Protein AF-A0A0K0DP55-F1 (afdb_monomer_lite)

InterPro domains:
  IPR000477 Reverse transcriptase domain [PS50878] (1-70)

pLDDT: mean 90.14, std 7.01, range [56.56, 95.38]

Sequence (70 aa):
MGRRLAPSLAIAFMYEVEAPVTDLGPLLYCRYIDDCFVLHSSQKEMGKCFELLNEQSEYIKFTREKPKEN

Secondary structure (DSSP, 8-state):
---TTHHHHHHHHHHHHHHHHHTT--SEEEEETTEEEEE-SSHHHHHHHHHHHHHS-SS-----PPPPP-

Foldseek 3Di:
DPDPCPLVVLVVVVCQLCVVLVVLPFPDWDDDSQDIDTHHPDPVSVVVSQVSSQVRDPVDHDDDDDDDDD

Organism: Angiostrongylus cantonensis (NCBI:txid6313)

Radius of gyration: 13.34 Å; chains: 1; bounding box: 28×32×35 Å

Str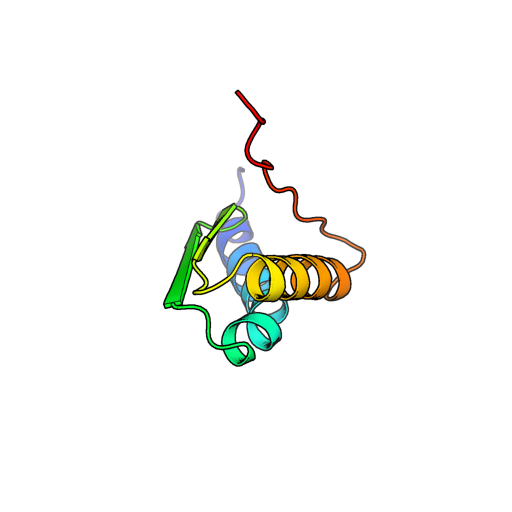ucture (mmCIF, N/CA/C/O backbone):
data_AF-A0A0K0DP55-F1
#
_entry.id   AF-A0A0K0DP55-F1
#
loop_
_atom_site.group_PDB
_atom_site.id
_atom_site.type_symbol
_atom_site.label_atom_id
_atom_site.label_alt_id
_atom_site.label_comp_id
_atom_site.label_asym_id
_atom_site.label_entity_id
_atom_site.label_seq_id
_atom_site.pdbx_PDB_ins_code
_atom_site.Cartn_x
_atom_site.Cartn_y
_atom_site.Cartn_z
_atom_site.occupancy
_atom_site.B_iso_or_equiv
_atom_site.auth_seq_id
_atom_site.auth_comp_id
_atom_site.auth_asym_id
_atom_site.auth_atom_id
_atom_site.pdbx_PDB_model_num
ATOM 1 N N . MET A 1 1 ? 9.219 9.872 -15.295 1.00 58.16 1 MET A N 1
ATOM 2 C CA . MET A 1 1 ? 9.263 8.431 -15.641 1.00 58.16 1 MET A CA 1
ATOM 3 C C . MET A 1 1 ? 9.575 8.281 -17.128 1.00 58.16 1 MET A C 1
ATOM 5 O O . MET A 1 1 ? 8.814 8.803 -17.924 1.00 58.16 1 MET A O 1
ATOM 9 N N . GLY A 1 2 ? 10.696 7.656 -17.517 1.00 76.38 2 GLY A N 1
ATOM 10 C CA . GLY A 1 2 ? 11.143 7.610 -18.928 1.00 76.38 2 GLY A CA 1
ATOM 11 C C . GLY A 1 2 ? 11.541 6.226 -19.458 1.00 76.38 2 GLY A C 1
ATOM 12 O O . GLY A 1 2 ? 11.959 6.107 -20.606 1.00 76.38 2 GLY A O 1
ATOM 13 N N . ARG A 1 3 ? 11.428 5.167 -18.643 1.00 81.44 3 ARG A N 1
ATOM 14 C CA . ARG A 1 3 ? 11.782 3.789 -19.027 1.00 81.44 3 ARG A CA 1
ATOM 15 C C . ARG A 1 3 ? 10.534 2.914 -18.989 1.00 81.44 3 ARG A C 1
ATOM 17 O O . ARG A 1 3 ? 9.854 2.878 -17.970 1.00 81.44 3 ARG A O 1
ATOM 24 N N . ARG A 1 4 ? 10.268 2.181 -20.076 1.00 89.81 4 ARG A N 1
ATOM 25 C CA . ARG A 1 4 ? 9.043 1.374 -20.256 1.00 89.81 4 ARG A CA 1
ATOM 26 C C . ARG A 1 4 ? 8.858 0.268 -19.208 1.00 89.81 4 ARG A C 1
ATOM 28 O O . ARG A 1 4 ? 7.728 -0.091 -18.925 1.00 89.81 4 ARG A O 1
ATOM 35 N N . LEU A 1 5 ? 9.948 -0.237 -18.625 1.00 91.69 5 LEU A N 1
ATOM 36 C CA . LEU A 1 5 ? 9.914 -1.301 -17.611 1.00 91.69 5 LEU A CA 1
ATOM 37 C C . LEU A 1 5 ? 9.729 -0.794 -16.177 1.00 91.69 5 LEU A C 1
ATOM 39 O O . LEU A 1 5 ? 9.367 -1.576 -15.304 1.00 91.69 5 LEU A O 1
ATOM 43 N N . ALA A 1 6 ? 9.993 0.488 -15.914 1.00 91.44 6 ALA A N 1
ATOM 44 C CA . ALA A 1 6 ? 9.963 1.009 -14.549 1.00 91.44 6 ALA A CA 1
ATOM 45 C C . ALA A 1 6 ? 8.578 0.858 -13.883 1.00 91.44 6 ALA A C 1
ATOM 47 O O . ALA A 1 6 ? 8.543 0.385 -12.750 1.00 91.44 6 ALA A O 1
ATOM 48 N N . PRO A 1 7 ? 7.446 1.146 -14.564 1.00 91.38 7 PRO A N 1
ATOM 49 C CA . PRO A 1 7 ? 6.121 0.922 -13.984 1.00 91.38 7 PRO A CA 1
ATOM 50 C C . PRO A 1 7 ? 5.850 -0.549 -13.651 1.00 91.38 7 PRO A C 1
ATOM 52 O O . PRO A 1 7 ? 5.292 -0.844 -12.602 1.00 91.38 7 PRO A O 1
ATOM 55 N N . SER A 1 8 ? 6.277 -1.484 -14.505 1.00 91.94 8 SER A N 1
ATOM 56 C CA . SER A 1 8 ? 6.066 -2.918 -14.269 1.00 91.94 8 SER A CA 1
ATOM 57 C C . SER A 1 8 ? 6.847 -3.421 -13.055 1.00 91.94 8 SER A C 1
ATOM 59 O O . SER A 1 8 ? 6.313 -4.191 -12.263 1.00 91.94 8 SER A O 1
ATOM 61 N N . LEU A 1 9 ? 8.089 -2.956 -12.879 1.00 93.12 9 LEU A N 1
ATOM 62 C CA . LEU A 1 9 ? 8.891 -3.285 -11.698 1.00 93.12 9 LEU A CA 1
ATOM 63 C C . LEU A 1 9 ? 8.297 -2.677 -10.424 1.00 93.12 9 LEU A C 1
ATOM 65 O O . LEU A 1 9 ? 8.250 -3.352 -9.402 1.00 93.12 9 LEU A O 1
ATOM 69 N N . ALA A 1 10 ? 7.800 -1.438 -10.494 1.00 93.31 10 ALA A N 1
ATOM 70 C CA . ALA A 1 10 ? 7.117 -0.805 -9.370 1.00 93.31 10 ALA A CA 1
ATOM 71 C C . ALA A 1 10 ? 5.854 -1.584 -8.971 1.00 93.31 10 ALA A C 1
ATOM 73 O O . ALA A 1 10 ? 5.631 -1.819 -7.790 1.00 93.31 10 ALA A O 1
ATOM 74 N N . ILE A 1 11 ? 5.061 -2.052 -9.942 1.00 93.56 11 ILE A N 1
ATOM 75 C CA . ILE A 1 11 ? 3.878 -2.880 -9.671 1.00 93.56 11 ILE A CA 1
ATOM 76 C C . ILE A 1 11 ? 4.260 -4.183 -8.964 1.00 93.56 11 ILE A C 1
ATOM 78 O O . ILE A 1 11 ? 3.611 -4.521 -7.978 1.00 93.56 11 ILE A O 1
ATOM 82 N N . ALA A 1 12 ? 5.295 -4.881 -9.443 1.00 94.19 12 ALA A N 1
ATOM 83 C CA . ALA A 1 12 ? 5.754 -6.135 -8.849 1.00 94.19 12 ALA A CA 1
ATOM 84 C C . ALA A 1 12 ? 6.295 -5.938 -7.425 1.00 94.19 12 ALA A C 1
ATOM 86 O O . ALA A 1 12 ? 5.960 -6.700 -6.529 1.00 94.19 12 ALA A O 1
ATOM 87 N N . PHE A 1 13 ? 7.082 -4.886 -7.198 1.00 93.81 13 PHE A N 1
ATOM 88 C CA . PHE A 1 13 ? 7.583 -4.560 -5.865 1.00 93.81 13 PHE A CA 1
ATOM 89 C C . PHE A 1 13 ? 6.448 -4.208 -4.893 1.00 93.81 13 PHE A C 1
ATOM 91 O O . PHE A 1 13 ? 6.402 -4.711 -3.775 1.00 93.81 13 PHE A O 1
ATOM 98 N N . MET A 1 14 ? 5.498 -3.381 -5.332 1.00 94.69 14 MET A N 1
ATOM 99 C CA . MET A 1 14 ? 4.362 -2.973 -4.504 1.00 94.69 14 MET A CA 1
ATOM 100 C C . MET A 1 14 ? 3.394 -4.125 -4.204 1.00 94.69 14 MET A C 1
ATOM 102 O O . MET A 1 14 ? 2.711 -4.072 -3.189 1.00 94.69 14 MET A O 1
ATOM 106 N N . TYR A 1 15 ? 3.355 -5.164 -5.045 1.00 93.00 15 TYR A N 1
ATOM 107 C CA . TYR A 1 15 ? 2.577 -6.376 -4.781 1.00 93.00 15 TYR A CA 1
ATOM 108 C C . TYR A 1 15 ? 3.068 -7.131 -3.534 1.00 93.00 15 TYR A C 1
ATOM 110 O O . TYR A 1 15 ? 2.266 -7.568 -2.714 1.00 93.00 15 TYR A O 1
ATOM 118 N N . GLU A 1 16 ? 4.384 -7.226 -3.337 1.00 91.56 16 GLU A N 1
ATOM 119 C CA . GLU A 1 16 ? 4.958 -7.841 -2.129 1.00 91.56 16 GLU A CA 1
ATOM 120 C C . GLU A 1 16 ? 4.669 -7.001 -0.876 1.00 91.56 16 GLU A C 1
ATOM 122 O O . GLU A 1 16 ? 4.348 -7.529 0.185 1.00 91.56 16 GLU A O 1
ATOM 127 N N . VAL A 1 17 ? 4.720 -5.673 -1.011 1.00 92.44 17 VAL A N 1
ATOM 128 C CA . VAL A 1 17 ? 4.418 -4.730 0.078 1.00 92.44 17 VAL A CA 1
ATOM 129 C C . VAL A 1 17 ? 2.942 -4.787 0.491 1.00 92.44 17 VAL A C 1
ATOM 131 O O . VAL A 1 17 ? 2.618 -4.635 1.666 1.00 92.44 17 VAL A O 1
ATOM 134 N N . GLU A 1 18 ? 2.019 -4.973 -0.453 1.00 91.69 18 GLU A N 1
ATOM 135 C CA . GLU A 1 18 ? 0.579 -4.966 -0.161 1.00 91.69 18 GLU A CA 1
ATOM 136 C C . GLU A 1 18 ? 0.023 -6.332 0.265 1.00 91.69 18 GLU A C 1
ATOM 138 O O . GLU A 1 18 ? -1.072 -6.391 0.832 1.00 91.69 18 GLU A O 1
ATOM 143 N N . ALA A 1 19 ? 0.752 -7.429 0.030 1.00 90.88 19 ALA A N 1
ATOM 144 C CA . ALA A 1 19 ? 0.273 -8.778 0.328 1.00 90.88 19 ALA A CA 1
ATOM 145 C C . ALA A 1 19 ? -0.180 -8.948 1.799 1.00 90.88 19 ALA A C 1
ATOM 147 O O . ALA A 1 19 ? -1.332 -9.337 2.008 1.00 90.88 19 ALA A O 1
ATOM 148 N N . PRO A 1 20 ? 0.595 -8.532 2.824 1.00 89.19 20 PRO A N 1
ATOM 149 C CA . PRO A 1 20 ? 0.185 -8.675 4.229 1.00 89.19 20 PRO A CA 1
ATOM 150 C C . PRO A 1 20 ? -1.008 -7.792 4.615 1.00 89.19 20 PRO A C 1
ATOM 152 O O . PRO A 1 20 ? -1.715 -8.052 5.586 1.00 89.19 20 PRO A O 1
ATOM 155 N N . VAL A 1 21 ? -1.231 -6.714 3.866 1.00 87.12 21 VAL A N 1
ATOM 156 C CA . VAL A 1 21 ? -2.324 -5.763 4.096 1.00 87.12 21 VAL A CA 1
ATOM 157 C C . VAL A 1 21 ? -3.626 -6.291 3.510 1.00 87.12 21 VAL A C 1
ATOM 159 O O . VAL A 1 21 ? -4.695 -6.049 4.067 1.00 87.12 21 VAL A O 1
ATOM 162 N N . THR A 1 22 ? -3.538 -7.060 2.426 1.00 85.75 22 THR A N 1
ATOM 163 C CA . THR A 1 22 ? -4.684 -7.753 1.831 1.00 85.75 22 THR A CA 1
ATOM 164 C C . THR A 1 22 ? -5.254 -8.794 2.803 1.00 85.75 22 THR A C 1
ATOM 166 O O . THR A 1 22 ? -6.473 -8.920 2.917 1.00 85.75 22 THR A O 1
ATOM 169 N N . ASP A 1 23 ? -4.393 -9.444 3.595 1.00 88.56 23 ASP A N 1
ATOM 170 C CA . ASP A 1 23 ? -4.790 -10.407 4.634 1.00 88.56 23 ASP A CA 1
ATOM 171 C C . ASP A 1 23 ? -5.528 -9.770 5.826 1.00 88.56 23 ASP A C 1
ATOM 173 O O . ASP A 1 23 ? -6.273 -10.455 6.530 1.00 88.56 23 ASP A O 1
ATOM 177 N N . LEU A 1 24 ? -5.382 -8.455 6.052 1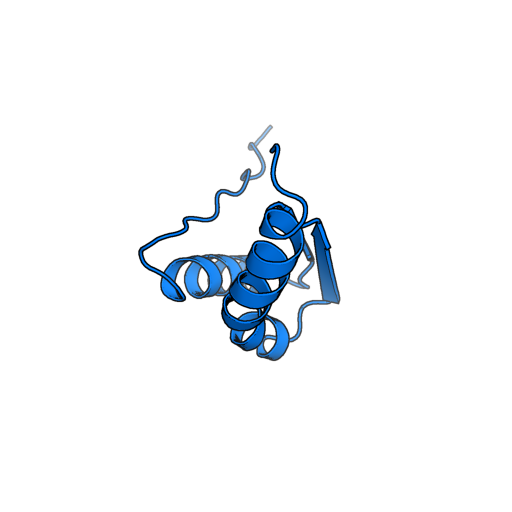.00 88.19 24 LEU A N 1
ATOM 178 C CA . LEU A 1 24 ? -6.150 -7.734 7.079 1.00 88.19 24 LEU A CA 1
ATOM 179 C C . LEU A 1 24 ? -7.637 -7.580 6.717 1.00 88.19 24 LEU A C 1
ATOM 181 O O . LEU A 1 24 ? -8.431 -7.205 7.578 1.00 88.19 24 LEU A O 1
ATOM 185 N N . GLY A 1 25 ? -8.018 -7.879 5.472 1.00 89.94 25 GLY A N 1
ATOM 186 C CA . GLY A 1 25 ? -9.401 -7.839 5.005 1.00 89.94 25 GLY A CA 1
ATOM 187 C C . GLY A 1 25 ? -9.996 -6.428 4.918 1.00 89.94 25 GLY A C 1
ATOM 188 O O . GLY A 1 25 ? -11.066 -6.197 5.489 1.00 89.94 25 GLY A O 1
ATOM 189 N N . PRO A 1 26 ? -9.355 -5.473 4.209 1.00 93.31 26 PRO A N 1
ATOM 190 C CA . PRO A 1 26 ? -9.960 -4.170 3.969 1.00 93.31 26 PRO A CA 1
ATOM 191 C C . PRO A 1 26 ? -11.269 -4.316 3.179 1.00 93.31 26 PRO A C 1
ATOM 193 O O . PRO A 1 26 ? -11.419 -5.198 2.335 1.00 93.31 26 PRO A O 1
ATOM 196 N N . LEU A 1 27 ? -12.212 -3.400 3.408 1.00 95.38 27 LEU A N 1
ATOM 197 C CA . LEU A 1 27 ? -13.471 -3.339 2.655 1.00 95.38 27 LEU A CA 1
ATOM 198 C C . LEU A 1 27 ? -13.231 -2.999 1.179 1.00 95.38 27 LEU A C 1
ATOM 200 O O . LEU A 1 27 ? -13.982 -3.431 0.308 1.00 95.38 27 LEU A O 1
ATOM 204 N N . LEU A 1 28 ? -12.200 -2.195 0.913 1.00 93.50 28 LEU A N 1
ATOM 205 C CA . LEU A 1 28 ? -11.732 -1.861 -0.424 1.00 93.50 28 LEU A CA 1
ATOM 206 C C . LEU A 1 28 ? -10.232 -1.583 -0.378 1.00 93.50 28 LEU A C 1
ATOM 208 O O . LEU A 1 28 ? -9.758 -0.855 0.496 1.00 93.50 28 LEU A O 1
ATOM 212 N N . TYR A 1 29 ? -9.514 -2.113 -1.359 1.00 93.25 29 TYR A N 1
ATOM 213 C CA . TYR A 1 29 ? -8.127 -1.769 -1.620 1.00 93.25 29 TYR A CA 1
ATOM 214 C C . TYR A 1 29 ? -7.973 -1.487 -3.116 1.00 93.25 29 TYR A C 1
ATOM 216 O O . TYR A 1 29 ? -8.212 -2.363 -3.947 1.00 93.25 29 TYR A O 1
ATOM 224 N N . CYS A 1 30 ? -7.592 -0.260 -3.460 1.00 93.00 30 CYS A N 1
ATOM 225 C CA . CYS A 1 30 ? -7.310 0.167 -4.827 1.00 93.00 30 CYS A CA 1
ATOM 226 C C . CYS A 1 30 ? -5.911 0.774 -4.875 1.00 93.00 30 CYS A C 1
ATOM 228 O O . CYS A 1 30 ? -5.560 1.564 -4.003 1.00 93.00 30 CYS A O 1
ATOM 230 N N . ARG A 1 31 ? -5.131 0.475 -5.914 1.00 93.94 31 ARG A N 1
ATOM 231 C CA . ARG A 1 31 ? -3.790 1.041 -6.078 1.00 93.94 31 ARG A CA 1
ATOM 232 C C . ARG A 1 31 ? -3.541 1.486 -7.508 1.00 93.94 31 ARG A C 1
ATOM 234 O O . ARG A 1 31 ? -3.885 0.786 -8.458 1.00 93.94 31 ARG A O 1
ATOM 241 N N . TYR A 1 32 ? -2.896 2.636 -7.644 1.00 92.31 32 TYR A N 1
ATOM 242 C CA . TYR A 1 32 ? -2.338 3.138 -8.884 1.00 92.31 32 TYR A CA 1
ATOM 243 C C . TYR A 1 32 ? -0.829 3.311 -8.717 1.00 92.31 32 TYR A C 1
ATOM 245 O O . TYR A 1 32 ? -0.363 4.345 -8.264 1.00 92.31 32 TYR A O 1
ATOM 253 N N . ILE A 1 33 ? -0.078 2.266 -9.081 1.00 90.12 33 ILE A N 1
ATOM 254 C CA . ILE A 1 33 ? 1.383 2.159 -8.924 1.00 90.12 33 ILE A CA 1
ATOM 255 C C . ILE A 1 33 ? 1.832 2.433 -7.478 1.00 90.12 33 ILE A C 1
ATOM 257 O O . ILE A 1 33 ? 1.936 1.469 -6.720 1.00 90.12 33 ILE A O 1
ATOM 261 N N . ASP A 1 34 ? 2.099 3.690 -7.126 1.00 89.44 34 ASP A N 1
ATOM 262 C CA . ASP A 1 34 ? 2.589 4.189 -5.839 1.00 89.44 34 ASP A CA 1
ATOM 263 C C . ASP A 1 34 ? 1.488 4.748 -4.922 1.00 89.44 34 ASP A C 1
ATOM 265 O O . ASP A 1 34 ? 1.650 4.715 -3.703 1.00 89.44 34 ASP A O 1
ATOM 269 N N . ASP A 1 35 ? 0.349 5.172 -5.471 1.00 91.75 35 ASP A N 1
ATOM 270 C CA . ASP A 1 35 ? -0.780 5.674 -4.683 1.00 91.75 35 ASP A CA 1
ATOM 271 C C . ASP A 1 35 ? -1.766 4.553 -4.336 1.00 91.75 35 ASP A C 1
ATOM 273 O O . ASP A 1 35 ? -2.261 3.850 -5.220 1.00 91.75 35 ASP A O 1
ATOM 277 N N . CYS A 1 36 ? -2.115 4.406 -3.055 1.00 92.00 36 CYS A N 1
ATOM 278 C CA . CYS A 1 36 ? -3.127 3.453 -2.595 1.00 92.00 36 CYS A CA 1
ATOM 279 C C . CYS A 1 36 ? -4.314 4.143 -1.910 1.00 92.00 36 CYS A C 1
ATOM 281 O O . CYS A 1 36 ? -4.154 5.042 -1.085 1.00 92.00 36 CYS A O 1
ATOM 283 N N . PHE A 1 37 ? -5.516 3.657 -2.203 1.00 92.56 37 PHE A N 1
ATOM 284 C CA . PHE A 1 37 ? -6.755 4.003 -1.529 1.00 92.56 37 PHE A CA 1
ATOM 285 C C . PHE A 1 37 ? -7.274 2.777 -0.781 1.00 92.56 37 PHE A C 1
ATOM 287 O O . PHE A 1 37 ? -7.617 1.762 -1.390 1.00 92.56 37 PHE A O 1
ATOM 294 N N . VAL A 1 38 ? -7.334 2.883 0.545 1.00 92.31 38 VAL A N 1
ATOM 295 C CA . VAL A 1 38 ? -7.746 1.792 1.431 1.00 92.31 38 VAL A CA 1
ATOM 296 C C . VAL A 1 38 ? -8.975 2.224 2.213 1.00 92.31 38 VAL A C 1
ATOM 298 O O . VAL A 1 38 ? -9.041 3.347 2.713 1.00 92.31 38 VAL A O 1
ATOM 301 N N . LEU A 1 39 ? -9.942 1.320 2.347 1.00 93.06 39 LEU A N 1
ATOM 302 C CA . LEU A 1 39 ? -11.165 1.534 3.109 1.00 93.06 39 LEU A CA 1
ATOM 303 C C . LEU A 1 39 ? -11.332 0.403 4.124 1.00 93.06 39 LEU A C 1
ATOM 305 O O . LEU A 1 39 ? -11.265 -0.771 3.771 1.00 93.06 39 LEU A O 1
ATOM 309 N N . HIS A 1 40 ? -11.564 0.759 5.387 1.00 93.31 40 HIS A N 1
ATOM 310 C CA . HIS A 1 40 ? -11.805 -0.189 6.473 1.00 93.31 40 HIS A CA 1
ATOM 311 C C . HIS A 1 40 ? -13.046 0.201 7.276 1.00 93.31 40 HIS A C 1
ATOM 313 O O . HIS A 1 40 ? -13.428 1.371 7.311 1.00 93.31 40 HIS A O 1
ATOM 319 N N . SER A 1 41 ? -13.641 -0.772 7.964 1.00 92.62 41 SER A N 1
ATOM 320 C CA . SER A 1 41 ? -14.795 -0.582 8.854 1.00 92.62 41 SER A CA 1
ATOM 321 C C . SER A 1 41 ? -14.518 0.313 10.063 1.00 92.62 41 SER A C 1
ATOM 323 O O . SER A 1 41 ? -15.450 0.900 10.610 1.00 92.62 41 SER A O 1
ATOM 325 N N . SER A 1 42 ? -13.262 0.430 10.505 1.00 93.00 42 SER A N 1
ATOM 326 C CA . SER A 1 42 ? -12.903 1.228 11.677 1.00 93.00 42 SER A CA 1
ATOM 327 C C . SER A 1 42 ? -11.569 1.964 11.525 1.00 93.00 42 SER A C 1
ATOM 329 O O . SER A 1 42 ? -10.639 1.505 10.861 1.00 93.00 42 SER A O 1
ATOM 331 N N . GLN A 1 43 ? -11.438 3.094 12.229 1.00 90.88 43 GLN A N 1
ATOM 332 C CA . GLN A 1 43 ? -10.182 3.855 12.300 1.00 90.88 43 GLN A CA 1
ATOM 333 C C . GLN A 1 43 ? -9.042 3.055 12.950 1.00 90.88 43 GLN A C 1
ATOM 335 O O . GLN A 1 43 ? -7.879 3.235 12.597 1.00 90.88 43 GLN A O 1
ATOM 340 N N . LYS A 1 44 ? -9.366 2.146 13.880 1.00 92.06 44 LYS A N 1
ATOM 341 C CA . LYS A 1 44 ? -8.383 1.273 14.536 1.00 92.06 44 LYS A CA 1
ATOM 342 C C . LYS A 1 44 ? -7.746 0.311 13.536 1.00 92.06 44 LYS A C 1
ATOM 344 O O . LYS A 1 44 ? -6.529 0.162 13.528 1.00 92.06 44 LYS A O 1
ATOM 349 N N . GLU A 1 45 ? -8.557 -0.327 12.699 1.00 92.94 45 GLU A N 1
ATOM 350 C CA . GLU A 1 45 ? -8.063 -1.225 11.651 1.00 92.94 45 GLU A CA 1
ATOM 351 C C . GLU A 1 45 ? -7.301 -0.453 10.572 1.00 92.94 45 GLU A C 1
ATOM 353 O O . GLU A 1 45 ? -6.216 -0.869 10.180 1.00 92.94 45 GLU A O 1
ATOM 358 N N . MET A 1 46 ? -7.788 0.732 10.190 1.00 92.69 46 MET A N 1
ATOM 359 C CA . MET A 1 46 ? -7.058 1.632 9.293 1.00 92.69 46 MET A CA 1
ATOM 360 C C . MET A 1 46 ? -5.690 2.048 9.866 1.00 92.69 46 MET A C 1
ATOM 362 O O . MET A 1 46 ? -4.716 2.186 9.131 1.00 92.69 46 MET A O 1
ATOM 366 N N . GLY A 1 47 ? -5.594 2.255 11.183 1.00 93.31 47 GLY A N 1
ATOM 367 C CA . GLY A 1 47 ? -4.330 2.513 11.878 1.00 93.3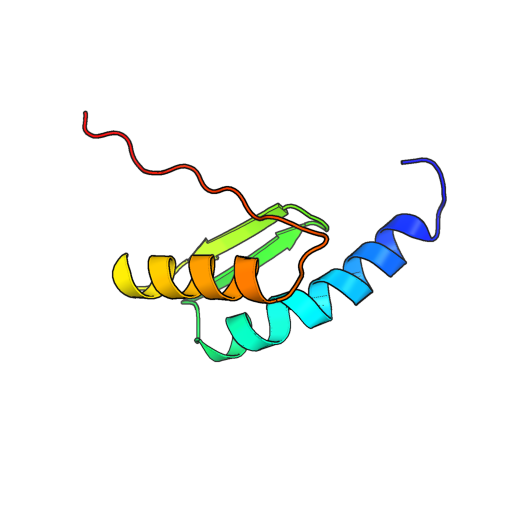1 47 GLY A CA 1
ATOM 368 C C . GLY A 1 47 ? -3.348 1.349 11.753 1.00 93.31 47 GLY A C 1
ATOM 369 O O . GLY A 1 47 ? -2.231 1.559 11.293 1.00 93.31 47 GLY A O 1
ATOM 370 N N . LYS A 1 48 ? -3.798 0.129 12.069 1.00 93.44 48 LYS A N 1
ATOM 371 C CA . LYS A 1 48 ? -2.991 -1.095 11.934 1.00 93.44 48 LYS A CA 1
ATOM 372 C C . LYS A 1 48 ? -2.533 -1.337 10.498 1.00 93.44 48 LYS A C 1
ATOM 374 O O . LYS A 1 48 ? -1.377 -1.661 10.275 1.00 93.44 48 LYS A O 1
ATOM 379 N N . CYS A 1 49 ? -3.428 -1.147 9.528 1.00 93.88 49 CYS A N 1
ATOM 380 C CA . CYS A 1 49 ? -3.107 -1.235 8.105 1.00 93.88 49 CYS A CA 1
ATOM 381 C C . CYS A 1 49 ? -1.988 -0.258 7.723 1.00 93.88 49 CYS A C 1
ATOM 383 O O . CYS A 1 49 ? -1.065 -0.624 7.001 1.00 93.88 49 CYS A O 1
ATOM 385 N N . PHE A 1 50 ? -2.059 0.983 8.209 1.00 93.94 50 PHE A N 1
ATOM 386 C CA . PHE A 1 50 ? -1.059 2.005 7.915 1.00 93.94 50 PHE A CA 1
ATOM 387 C C . PHE A 1 50 ? 0.302 1.716 8.563 1.00 93.94 50 PHE A C 1
ATOM 389 O O . PHE A 1 50 ? 1.334 1.974 7.947 1.00 93.94 50 PHE A O 1
ATOM 396 N N . GLU A 1 51 ? 0.312 1.186 9.787 1.00 94.56 51 GLU A N 1
ATOM 397 C CA . GLU A 1 51 ? 1.533 0.719 10.456 1.00 94.56 51 GLU A CA 1
ATOM 398 C C . GLU A 1 51 ? 2.153 -0.445 9.675 1.00 94.56 51 GLU A C 1
ATOM 400 O O . GLU A 1 51 ? 3.304 -0.344 9.257 1.00 94.56 51 GLU A O 1
ATOM 405 N N . LEU A 1 52 ? 1.355 -1.465 9.345 1.00 94.31 52 LEU A N 1
ATOM 406 C CA . LEU A 1 52 ? 1.813 -2.643 8.612 1.00 94.31 52 LEU A CA 1
ATOM 407 C C . LEU A 1 52 ? 2.407 -2.291 7.241 1.00 94.31 52 LEU A C 1
ATOM 409 O O . LEU A 1 52 ? 3.468 -2.806 6.898 1.00 94.31 52 LEU A O 1
ATOM 413 N N . LEU A 1 53 ? 1.767 -1.388 6.483 1.00 93.19 53 LEU A N 1
ATOM 414 C CA . LEU A 1 53 ? 2.276 -0.887 5.196 1.00 93.19 53 LEU A CA 1
ATOM 415 C C . LEU A 1 53 ? 3.675 -0.266 5.323 1.00 93.19 53 LEU A C 1
ATOM 417 O O . LEU A 1 53 ? 4.524 -0.470 4.460 1.00 93.19 53 LEU A O 1
ATOM 421 N N . ASN A 1 54 ? 3.917 0.500 6.389 1.00 94.75 54 ASN A N 1
ATOM 422 C CA . ASN A 1 54 ? 5.197 1.172 6.620 1.00 94.75 54 ASN A CA 1
ATOM 423 C C . ASN A 1 54 ? 6.276 0.250 7.210 1.00 94.75 54 ASN A C 1
ATOM 425 O O . ASN A 1 54 ? 7.449 0.610 7.183 1.00 94.75 54 ASN A O 1
ATOM 429 N N . GLU A 1 55 ? 5.900 -0.912 7.740 1.00 94.75 55 GLU A N 1
ATOM 430 C CA . GLU A 1 55 ? 6.835 -1.919 8.254 1.00 94.75 55 GLU A CA 1
ATOM 431 C C . GLU A 1 55 ? 7.362 -2.857 7.159 1.00 94.75 55 GLU A C 1
ATOM 433 O O . GLU A 1 55 ? 8.411 -3.470 7.345 1.00 94.75 55 GLU A O 1
ATOM 438 N N . GLN A 1 56 ? 6.686 -2.954 6.005 1.00 93.06 56 GLN A N 1
ATOM 439 C CA . GLN A 1 56 ? 7.067 -3.910 4.954 1.00 93.06 56 GLN A CA 1
ATOM 440 C C . GLN A 1 56 ? 8.391 -3.591 4.257 1.00 93.06 56 GLN A C 1
ATOM 442 O O . GLN A 1 56 ? 9.007 -4.476 3.664 1.00 93.06 56 GLN A O 1
ATOM 447 N N . SER A 1 57 ? 8.834 -2.335 4.267 1.00 93.00 57 SER A N 1
ATOM 448 C CA . SER A 1 57 ? 10.055 -1.946 3.570 1.00 93.00 57 SER A CA 1
ATOM 449 C C . SER A 1 57 ? 10.684 -0.704 4.177 1.00 93.00 57 SER A C 1
ATOM 451 O O . SER A 1 57 ? 10.008 0.281 4.448 1.00 93.00 57 SER A O 1
ATOM 453 N N . GLU A 1 58 ? 12.009 -0.714 4.303 1.00 94.00 58 GLU A N 1
ATOM 454 C CA . GLU A 1 58 ? 12.791 0.467 4.683 1.00 94.00 58 G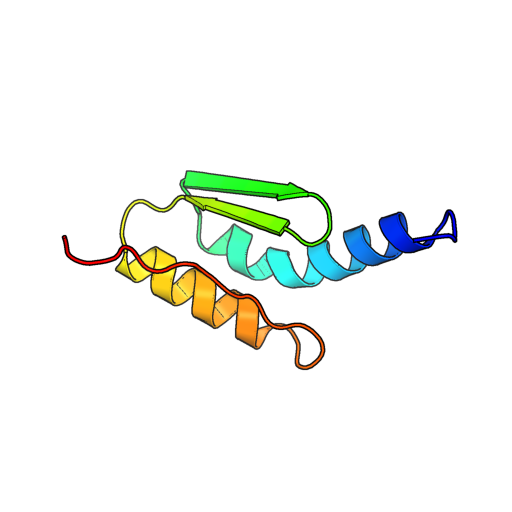LU A CA 1
ATOM 455 C C . GLU A 1 58 ? 12.947 1.488 3.538 1.00 94.00 58 GLU A C 1
ATOM 457 O O . GLU A 1 58 ? 13.306 2.640 3.780 1.00 94.00 58 GLU A O 1
ATOM 462 N N . TYR A 1 59 ? 12.680 1.081 2.2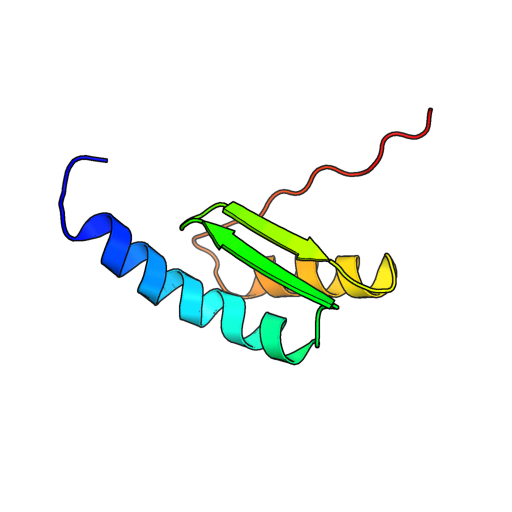89 1.00 92.19 59 TYR A N 1
ATOM 463 C CA . TYR A 1 59 ? 12.924 1.899 1.094 1.00 92.19 59 TYR A CA 1
ATOM 464 C C . TYR A 1 59 ? 11.742 2.778 0.690 1.00 92.19 59 TYR A C 1
ATOM 466 O O . TYR A 1 59 ? 11.923 3.735 -0.065 1.00 92.19 59 TYR A O 1
ATOM 474 N N . ILE A 1 60 ? 10.538 2.456 1.161 1.00 91.31 60 ILE A N 1
ATOM 475 C CA . ILE A 1 60 ? 9.318 3.205 0.861 1.00 91.31 60 ILE A CA 1
ATOM 476 C C . ILE A 1 60 ? 8.612 3.584 2.155 1.00 91.31 60 ILE A C 1
ATOM 478 O O . ILE A 1 60 ? 8.659 2.862 3.144 1.00 91.31 60 ILE A O 1
ATOM 482 N N . LYS A 1 61 ? 7.952 4.740 2.150 1.00 93.81 61 LYS A N 1
ATOM 483 C CA . LYS A 1 61 ? 7.203 5.222 3.304 1.00 93.81 61 LYS A CA 1
ATOM 484 C C . LYS A 1 61 ? 5.868 5.768 2.846 1.00 93.81 61 LYS A C 1
ATOM 486 O O . LYS A 1 61 ? 5.821 6.679 2.024 1.00 93.81 61 LYS A O 1
ATOM 491 N N . PHE A 1 62 ? 4.797 5.219 3.397 1.00 93.69 62 PHE A N 1
ATOM 492 C CA . PHE A 1 62 ? 3.446 5.657 3.099 1.00 93.69 62 PHE A CA 1
ATOM 493 C C . PHE A 1 62 ? 3.104 6.870 3.947 1.00 93.69 62 PHE A C 1
ATOM 495 O O . PHE A 1 62 ? 3.362 6.924 5.153 1.00 93.69 62 PHE A O 1
ATOM 502 N N . THR A 1 63 ? 2.462 7.839 3.316 1.00 93.50 63 THR A N 1
ATOM 503 C CA . THR A 1 63 ? 1.862 8.983 3.988 1.00 93.50 63 THR A CA 1
ATOM 504 C C . THR A 1 63 ? 0.348 8.863 3.891 1.00 93.50 63 THR A C 1
ATOM 506 O O . THR A 1 63 ? -0.195 8.263 2.968 1.00 93.50 63 THR A O 1
ATOM 509 N N . ARG A 1 64 ? -0.352 9.391 4.892 1.00 91.12 64 ARG A N 1
ATOM 510 C CA . ARG A 1 64 ? -1.807 9.515 4.852 1.00 91.12 64 ARG A CA 1
ATOM 511 C C . ARG A 1 64 ? -2.209 10.869 5.383 1.00 91.12 64 ARG A C 1
ATOM 513 O O . ARG A 1 64 ? -1.608 11.375 6.335 1.00 91.12 64 ARG A O 1
ATOM 520 N N . GLU A 1 65 ? -3.268 11.411 4.818 1.00 85.62 65 GLU A N 1
ATOM 521 C CA . GLU A 1 65 ? -3.935 12.560 5.398 1.00 85.62 65 GLU A CA 1
ATOM 522 C C . GLU A 1 65 ? -4.788 12.093 6.579 1.00 85.62 65 GLU A C 1
ATOM 524 O O . GLU A 1 65 ? -5.519 11.104 6.495 1.00 85.62 65 GLU A O 1
ATOM 529 N N . LYS A 1 66 ? -4.666 12.780 7.718 1.00 82.50 66 LYS A N 1
ATOM 530 C CA . LYS A 1 66 ? -5.586 12.591 8.841 1.00 82.50 66 LYS A CA 1
ATOM 531 C C . LYS A 1 66 ? -6.731 13.594 8.696 1.00 82.50 66 LYS A C 1
ATOM 533 O O . LYS A 1 66 ? -6.455 14.741 8.331 1.00 82.50 66 LYS A O 1
ATOM 538 N N .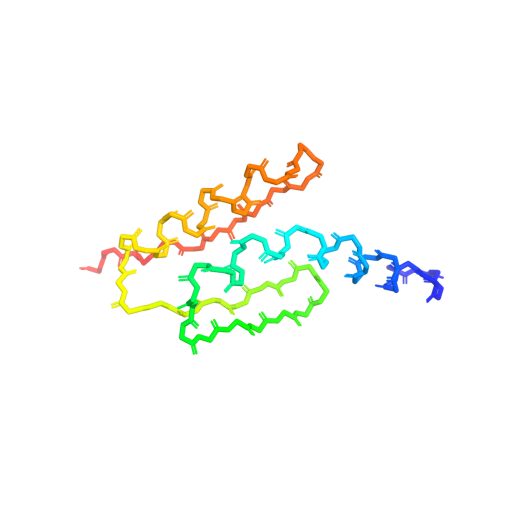 PRO A 1 67 ? -7.982 13.207 9.003 1.00 80.38 67 PRO A N 1
ATOM 539 C CA . PRO A 1 67 ? -9.078 14.162 9.076 1.00 80.38 67 PRO A CA 1
ATOM 540 C C . PRO A 1 67 ? -8.689 15.307 10.013 1.00 80.38 67 PRO A C 1
ATOM 542 O O . PRO A 1 67 ? -8.175 15.061 11.106 1.00 80.38 67 PRO A O 1
ATOM 545 N N . LYS A 1 68 ? -8.900 16.549 9.579 1.00 83.00 68 LYS A N 1
ATOM 546 C CA . LYS A 1 68 ? -8.793 17.705 10.471 1.00 83.00 68 LYS A CA 1
ATOM 547 C C . LYS A 1 68 ? -10.057 17.748 11.327 1.00 83.00 68 LYS A C 1
ATOM 549 O O . LYS A 1 68 ? -11.148 17.529 10.802 1.00 83.00 68 LYS A O 1
ATOM 554 N N . GLU A 1 69 ? -9.909 18.003 12.623 1.00 73.31 69 GLU A N 1
ATOM 555 C CA . GLU A 1 69 ? -11.046 18.452 13.427 1.00 73.31 69 GLU A CA 1
ATOM 556 C C . GLU A 1 69 ? -11.446 19.833 12.893 1.00 73.31 69 GLU A C 1
ATOM 558 O O . GLU A 1 69 ? -10.589 20.712 12.767 1.00 73.31 69 GLU A O 1
ATOM 563 N N . ASN A 1 70 ? -12.707 19.972 12.478 1.00 56.56 70 ASN A N 1
ATOM 564 C CA . ASN A 1 70 ? -13.292 21.258 12.097 1.00 56.56 70 ASN A CA 1
ATOM 565 C C . ASN A 1 70 ? -13.794 21.987 13.339 1.00 56.56 70 ASN A C 1
ATOM 567 O O . ASN A 1 70 ? -14.421 21.307 14.184 1.00 56.56 70 ASN A O 1
#